Protein AF-A0A9R0SB42-F1 (afdb_monomer_lite)

Sequence (123 aa):
MVDYWTYDSKKETGYVGLKNQGATCYMNSLLQTLYHIPYFRKAVYHMPTTENDMPSGSIPLALQTLFYKLQYSDNSVATKELTKSFGWDTYDSFMQHDVQELNRVLCEKLEDKMKVMNLVELL

Radius of gyration: 15.29 Å; chains: 1; bounding box: 34×29×46 Å

Secondary structure (DSS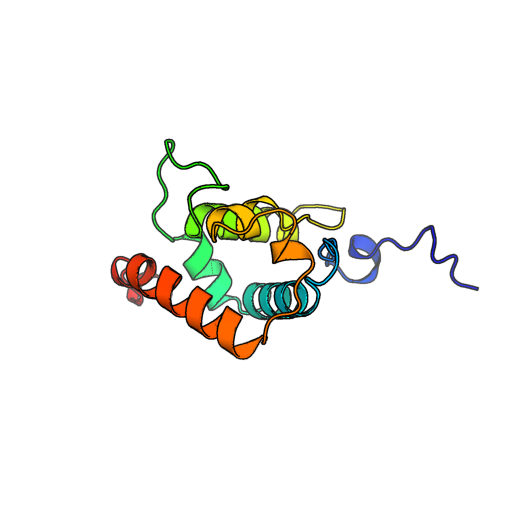P, 8-state):
---GGG--HHHHHS---B---SSTHHHHHHHHHHHT-HHHHHHHHHS---TT--GGG-HHHHHHHHHHHHHH-SSPBP-HHHHHHTT--TTGGGS---HHHHHHHHHHHHHHHHTTS-GGGG-

Foldseek 3Di:
DPPPVPDQCCVPPVWEAADQLAQCPLVRVVLVVQLPPVLSVVLLCPFDDDPPDDLLQDLSNLSVVQSVCGNPPSYHHYSVSNCSNVVHDSVNSNDHDDSVVVVVVSCVSVVVRSVVPPSVVSD

Structure (mmCIF, N/CA/C/O backbone):
data_AF-A0A9R0SB42-F1
#
_entry.id   AF-A0A9R0SB42-F1
#
loop_
_atom_site.group_PDB
_atom_site.id
_atom_site.type_symbol
_atom_site.label_atom_id
_atom_site.label_alt_id
_atom_site.label_comp_id
_atom_site.label_asym_id
_atom_site.label_entity_id
_atom_site.label_seq_id
_atom_site.pdbx_PDB_ins_code
_atom_site.Cartn_x
_atom_site.Cartn_y
_atom_site.Cartn_z
_atom_site.occupancy
_atom_site.B_iso_or_equiv
_atom_site.auth_seq_id
_atom_site.auth_comp_id
_atom_site.auth_asym_id
_atom_site.auth_atom_id
_atom_site.pdbx_PDB_model_num
ATOM 1 N N . MET A 1 1 ? 11.789 -13.392 -28.325 1.00 51.56 1 MET A N 1
ATOM 2 C CA . MET A 1 1 ? 12.266 -12.361 -27.379 1.00 51.56 1 MET A CA 1
ATOM 3 C C . MET A 1 1 ? 11.038 -11.678 -26.816 1.00 51.56 1 MET A C 1
ATOM 5 O O . MET A 1 1 ? 10.218 -11.245 -27.612 1.00 51.56 1 MET A O 1
ATOM 9 N N . VAL A 1 2 ? 10.866 -11.666 -25.494 1.00 57.34 2 VAL A N 1
ATOM 10 C CA . VAL A 1 2 ? 9.800 -10.890 -24.843 1.00 57.34 2 VAL A CA 1
ATOM 11 C C . VAL A 1 2 ? 10.228 -9.427 -24.897 1.00 57.34 2 VAL A C 1
ATOM 13 O O . VAL A 1 2 ? 11.315 -9.098 -24.423 1.00 57.34 2 VAL A O 1
ATOM 16 N N . ASP A 1 3 ? 9.428 -8.574 -25.528 1.00 62.00 3 ASP A N 1
ATOM 17 C CA . ASP A 1 3 ? 9.671 -7.135 -25.524 1.00 62.00 3 ASP A CA 1
ATOM 18 C C . ASP A 1 3 ? 9.275 -6.578 -24.151 1.00 62.00 3 ASP A C 1
ATOM 20 O O . ASP A 1 3 ? 8.101 -6.319 -23.878 1.00 62.00 3 ASP A O 1
ATOM 24 N N . TYR A 1 4 ? 10.260 -6.461 -23.255 1.00 61.34 4 TYR A N 1
ATOM 25 C CA . TYR A 1 4 ? 10.078 -6.024 -21.866 1.00 61.34 4 TYR A CA 1
ATOM 26 C C . TYR A 1 4 ? 9.373 -4.663 -21.742 1.00 61.34 4 TYR A C 1
ATOM 28 O O . TYR A 1 4 ? 8.761 -4.396 -20.710 1.00 61.34 4 TYR A O 1
ATOM 36 N N . TRP A 1 5 ? 9.406 -3.823 -22.782 1.00 67.75 5 TRP A N 1
ATOM 37 C CA . TRP A 1 5 ? 8.727 -2.524 -22.802 1.00 67.75 5 TRP A CA 1
ATOM 38 C C . TRP A 1 5 ? 7.201 -2.624 -22.907 1.00 67.75 5 TRP A C 1
ATOM 40 O O . TRP A 1 5 ? 6.507 -1.658 -22.601 1.00 67.75 5 TRP A O 1
ATOM 50 N N . THR A 1 6 ? 6.676 -3.787 -23.300 1.00 79.56 6 THR A N 1
ATOM 51 C CA . THR A 1 6 ? 5.235 -4.032 -23.493 1.00 79.56 6 THR A CA 1
ATOM 52 C C . THR A 1 6 ? 4.639 -5.002 -22.472 1.00 79.56 6 THR A C 1
ATOM 54 O O . THR A 1 6 ? 3.489 -5.413 -22.612 1.00 79.56 6 THR A O 1
ATOM 57 N N . TYR A 1 7 ? 5.401 -5.380 -21.439 1.00 86.25 7 TYR A N 1
ATOM 58 C CA . TYR A 1 7 ? 4.926 -6.322 -20.430 1.00 86.25 7 TYR A CA 1
ATOM 59 C C . TYR A 1 7 ? 3.798 -5.723 -19.578 1.00 86.25 7 TYR A C 1
ATOM 61 O O . TYR A 1 7 ? 4.009 -4.798 -18.790 1.00 86.25 7 TYR A O 1
ATOM 69 N N . ASP A 1 8 ? 2.609 -6.308 -19.700 1.00 90.56 8 ASP A N 1
ATOM 70 C CA . ASP A 1 8 ? 1.443 -6.006 -18.877 1.00 90.56 8 ASP A CA 1
ATOM 71 C C . ASP A 1 8 ? 1.324 -7.034 -17.741 1.00 90.56 8 ASP A C 1
ATOM 73 O O . ASP A 1 8 ? 0.811 -8.141 -17.908 1.00 90.56 8 ASP A O 1
ATOM 77 N N . SER A 1 9 ? 1.789 -6.657 -16.547 1.00 92.69 9 SER A N 1
ATOM 78 C CA . SER A 1 9 ? 1.735 -7.524 -15.364 1.00 92.69 9 SER A CA 1
ATOM 79 C C . SER A 1 9 ? 0.314 -7.964 -15.012 1.00 92.69 9 SER A C 1
ATOM 81 O O . SER A 1 9 ? 0.122 -9.104 -14.578 1.00 92.69 9 SER A O 1
ATOM 83 N N . LYS A 1 10 ? -0.683 -7.084 -15.182 1.00 94.62 10 LYS A N 1
ATOM 84 C CA . LYS A 1 10 ? -2.069 -7.377 -14.809 1.00 94.62 10 LYS A CA 1
ATOM 85 C C . LYS A 1 10 ? -2.629 -8.457 -15.720 1.00 94.62 10 LYS A C 1
ATOM 87 O O . LYS A 1 10 ? -3.228 -9.406 -15.222 1.00 94.62 10 LYS A O 1
ATOM 92 N N . LYS A 1 11 ? -2.389 -8.339 -17.025 1.00 94.50 11 LYS A N 1
ATOM 93 C CA . LYS A 1 11 ? -2.817 -9.322 -18.020 1.00 94.50 11 LYS A CA 1
ATOM 94 C C . LYS A 1 11 ? -2.161 -10.689 -17.816 1.00 94.50 11 LYS A C 1
ATOM 96 O O . LYS A 1 11 ? -2.849 -11.701 -17.894 1.00 94.50 11 LYS A O 1
ATOM 101 N N . GLU A 1 12 ? -0.860 -10.719 -17.540 1.00 94.81 12 GLU A N 1
ATOM 102 C CA . GLU A 1 12 ? -0.099 -11.975 -17.470 1.00 94.81 12 GLU A CA 1
ATOM 103 C C . GLU A 1 12 ? -0.235 -12.696 -16.119 1.00 94.81 12 GLU A C 1
ATOM 105 O O . GLU A 1 12 ? -0.151 -13.920 -16.057 1.00 94.81 12 GLU A O 1
ATOM 110 N N . THR A 1 13 ? -0.449 -11.959 -15.022 1.00 94.75 13 THR A N 1
ATOM 111 C CA . THR A 1 13 ? -0.443 -12.536 -13.660 1.00 94.75 13 THR A CA 1
ATOM 112 C C . THR A 1 13 ? -1.740 -12.335 -12.883 1.00 94.75 13 THR A C 1
ATOM 114 O O . THR A 1 13 ? -1.946 -12.984 -11.862 1.00 94.75 13 THR A O 1
ATOM 117 N N . GLY A 1 14 ? -2.605 -11.417 -13.318 1.00 95.75 14 GLY A N 1
ATOM 118 C CA . GLY A 1 14 ? -3.746 -10.933 -12.537 1.00 95.75 14 GLY A CA 1
ATOM 119 C C . GLY A 1 14 ? -3.396 -9.830 -11.527 1.00 95.75 14 GLY A C 1
ATOM 120 O O . GLY A 1 14 ? -4.305 -9.249 -10.919 1.00 95.75 14 GLY A O 1
ATOM 121 N N . TYR A 1 15 ? -2.112 -9.476 -11.375 1.00 96.62 15 TYR A N 1
ATOM 122 C CA . TYR A 1 15 ? -1.616 -8.547 -10.355 1.00 96.62 15 TYR A CA 1
ATOM 123 C C . TYR A 1 15 ? -0.788 -7.397 -10.938 1.00 96.62 15 TYR A C 1
ATOM 125 O O . TYR A 1 15 ? -0.121 -7.530 -11.964 1.00 96.62 15 TYR A O 1
ATOM 133 N N . VAL A 1 16 ? -0.788 -6.261 -10.233 1.00 97.12 16 VAL A N 1
ATOM 134 C CA . VAL A 1 16 ? 0.082 -5.112 -10.522 1.00 97.12 16 VAL A CA 1
ATOM 135 C C . VAL A 1 16 ? 1.168 -4.949 -9.466 1.00 97.12 16 VAL A C 1
ATOM 137 O O . VAL A 1 16 ? 0.989 -5.263 -8.287 1.00 97.12 16 VAL A O 1
ATOM 140 N N . GLY A 1 17 ? 2.306 -4.413 -9.900 1.00 95.75 17 GLY A N 1
ATOM 141 C CA . GLY A 1 17 ? 3.425 -4.091 -9.023 1.00 95.75 17 GLY A CA 1
ATOM 142 C C . GLY A 1 17 ? 3.265 -2.766 -8.272 1.00 95.75 17 GLY A C 1
ATOM 143 O O . GLY A 1 17 ? 2.330 -1.990 -8.480 1.00 95.75 17 GLY A O 1
ATOM 144 N N . LEU A 1 18 ? 4.252 -2.479 -7.427 1.00 96.75 18 LEU A N 1
ATOM 145 C CA . LEU A 1 18 ? 4.420 -1.182 -6.775 1.00 96.75 18 LEU A CA 1
ATOM 146 C C . LEU A 1 18 ? 5.556 -0.411 -7.446 1.00 96.75 18 LEU A C 1
ATOM 148 O O . LEU A 1 18 ? 6.588 -0.986 -7.794 1.00 96.75 18 LEU A O 1
ATOM 152 N N . LYS A 1 19 ? 5.384 0.900 -7.613 1.00 93.81 19 LYS A N 1
ATOM 153 C CA . LYS A 1 19 ? 6.446 1.776 -8.114 1.00 93.81 19 LYS A CA 1
ATOM 154 C C . LYS A 1 19 ? 7.510 1.928 -7.032 1.00 93.81 19 LYS A C 1
ATOM 156 O O . LYS A 1 19 ? 7.197 2.296 -5.901 1.00 93.81 19 LYS A O 1
ATOM 161 N N . ASN A 1 20 ? 8.766 1.660 -7.374 1.00 87.12 20 ASN A N 1
ATOM 162 C CA . ASN A 1 20 ? 9.877 1.932 -6.472 1.00 87.12 20 ASN A CA 1
ATOM 163 C C . ASN A 1 20 ? 10.178 3.439 -6.474 1.00 87.12 20 ASN A C 1
ATOM 165 O O . ASN A 1 20 ? 10.383 4.022 -7.535 1.00 87.12 20 ASN A O 1
ATOM 169 N N . GLN A 1 21 ? 10.189 4.064 -5.298 1.00 81.94 21 GLN A N 1
ATOM 170 C CA . GLN A 1 21 ? 10.453 5.497 -5.135 1.00 81.94 21 GLN A CA 1
ATOM 171 C C . GLN A 1 21 ? 11.940 5.823 -4.926 1.00 81.94 21 GLN A C 1
ATOM 173 O O . GLN A 1 21 ? 12.273 6.937 -4.545 1.00 81.94 21 GLN A O 1
ATOM 178 N N . GLY A 1 22 ? 12.827 4.857 -5.166 1.00 83.69 22 GLY A N 1
ATOM 179 C CA . GLY A 1 22 ? 14.260 4.966 -4.912 1.00 83.69 22 GLY A CA 1
ATOM 180 C C . GLY A 1 22 ? 14.735 3.725 -4.170 1.00 83.69 22 GLY A C 1
ATOM 181 O O . GLY A 1 22 ? 14.900 2.663 -4.772 1.00 83.69 22 GLY A O 1
ATOM 182 N N . ALA A 1 23 ? 14.899 3.845 -2.854 1.00 81.81 23 ALA A N 1
ATOM 183 C CA . ALA A 1 23 ? 15.408 2.783 -1.986 1.00 81.81 23 ALA A CA 1
ATOM 184 C C . ALA A 1 23 ? 14.305 1.955 -1.295 1.00 81.81 23 ALA A C 1
ATOM 186 O O . ALA A 1 23 ? 14.577 1.186 -0.381 1.00 81.81 23 ALA A O 1
ATOM 187 N N . THR A 1 24 ? 13.054 2.065 -1.746 1.00 84.50 24 THR A N 1
ATOM 188 C CA . THR A 1 24 ? 11.859 1.544 -1.048 1.00 84.50 24 THR A CA 1
ATOM 189 C C . THR A 1 24 ? 11.502 0.078 -1.342 1.00 84.50 24 THR A C 1
ATOM 191 O O . THR A 1 24 ? 10.368 -0.348 -1.118 1.00 84.50 24 THR A O 1
ATOM 194 N N . CYS A 1 25 ? 12.425 -0.725 -1.878 1.00 87.94 25 CYS A N 1
ATOM 195 C CA . CYS A 1 25 ? 12.131 -2.110 -2.274 1.00 87.94 25 CYS A CA 1
ATOM 196 C C . CYS A 1 25 ? 11.704 -2.995 -1.090 1.00 87.94 25 CYS A C 1
ATOM 198 O O . CYS A 1 25 ? 10.778 -3.789 -1.236 1.00 87.94 25 CYS A O 1
ATOM 200 N N . TYR A 1 26 ? 12.308 -2.802 0.086 1.0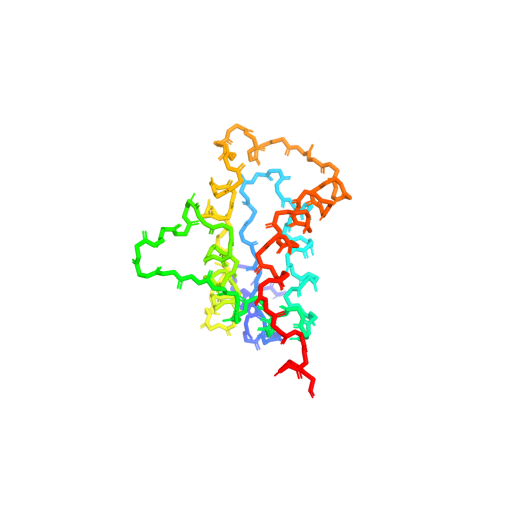0 88.00 26 TYR A N 1
ATOM 201 C CA . TYR A 1 26 ? 11.943 -3.496 1.325 1.00 88.00 26 TYR A CA 1
ATOM 202 C C . TYR A 1 26 ? 10.473 -3.243 1.699 1.00 88.00 26 TYR A C 1
ATOM 204 O O . TYR A 1 26 ? 9.727 -4.180 1.984 1.00 88.00 26 TYR A O 1
ATOM 212 N N . MET A 1 27 ? 10.031 -1.985 1.603 1.00 90.69 27 MET A N 1
ATOM 213 C CA . MET A 1 27 ? 8.651 -1.584 1.860 1.00 90.69 27 MET A CA 1
ATOM 214 C C . MET A 1 27 ? 7.703 -2.194 0.829 1.00 90.69 27 MET A C 1
ATOM 216 O O . MET A 1 27 ? 6.665 -2.738 1.195 1.00 90.69 27 MET A O 1
ATOM 220 N N . ASN A 1 28 ? 8.056 -2.143 -0.457 1.00 93.75 28 ASN A N 1
ATOM 221 C CA . ASN A 1 28 ? 7.209 -2.695 -1.512 1.00 93.75 28 ASN A CA 1
ATOM 222 C C . ASN A 1 28 ? 6.997 -4.211 -1.342 1.00 93.75 28 ASN A C 1
ATOM 224 O O . ASN A 1 28 ? 5.868 -4.684 -1.474 1.00 93.75 28 ASN A O 1
ATOM 228 N N . SER A 1 29 ? 8.049 -4.958 -0.999 1.00 93.50 29 SER A N 1
ATOM 229 C CA . SER A 1 29 ? 7.964 -6.399 -0.724 1.00 93.50 29 SER A CA 1
ATOM 230 C C . SER A 1 29 ? 7.089 -6.708 0.491 1.00 93.50 29 SER A C 1
ATOM 232 O O . SER A 1 29 ? 6.259 -7.619 0.437 1.00 93.50 29 SER A O 1
ATOM 234 N N . LEU A 1 30 ? 7.216 -5.928 1.569 1.00 93.25 30 LEU A N 1
ATOM 235 C CA . LEU A 1 30 ? 6.367 -6.075 2.751 1.00 93.25 30 LEU A CA 1
ATOM 236 C C . LEU A 1 30 ? 4.893 -5.793 2.421 1.00 93.25 30 LEU A C 1
ATOM 238 O O . LEU A 1 30 ? 4.022 -6.592 2.753 1.00 93.25 30 LEU A O 1
ATOM 242 N N . LEU A 1 31 ? 4.606 -4.697 1.714 1.00 95.62 31 LEU A N 1
ATOM 243 C CA . LEU A 1 31 ? 3.238 -4.302 1.364 1.00 95.62 31 LEU A CA 1
ATOM 244 C C . LEU A 1 31 ? 2.549 -5.318 0.451 1.00 95.62 31 LEU A C 1
ATOM 246 O O . LEU A 1 31 ? 1.381 -5.631 0.669 1.00 95.62 31 LEU A O 1
ATOM 250 N N . GLN A 1 32 ? 3.265 -5.860 -0.537 1.00 96.69 32 GLN A N 1
ATOM 251 C CA . GLN A 1 32 ? 2.753 -6.944 -1.378 1.00 96.69 32 GLN A CA 1
ATOM 252 C C . GLN A 1 32 ? 2.481 -8.211 -0.559 1.00 96.69 32 GLN A C 1
ATOM 254 O O . GLN A 1 32 ? 1.437 -8.835 -0.744 1.00 96.69 32 GLN A O 1
ATOM 259 N N . THR A 1 33 ? 3.366 -8.562 0.380 1.00 95.62 33 THR A N 1
ATOM 260 C CA . THR A 1 33 ? 3.170 -9.712 1.281 1.00 95.62 33 THR A CA 1
ATOM 261 C C . THR A 1 33 ? 1.902 -9.541 2.117 1.00 95.62 33 THR A C 1
ATOM 263 O O . THR A 1 33 ? 1.041 -10.416 2.117 1.00 95.62 33 THR A O 1
ATOM 266 N N . LEU A 1 34 ? 1.736 -8.385 2.765 1.00 94.62 34 LEU A N 1
ATOM 267 C CA . LEU A 1 34 ? 0.572 -8.083 3.599 1.00 94.62 34 LEU A CA 1
ATOM 268 C C . LEU A 1 34 ? -0.734 -8.010 2.794 1.00 94.62 34 LEU A C 1
ATOM 270 O O . LEU A 1 34 ? -1.761 -8.516 3.244 1.00 94.62 34 LEU A O 1
ATOM 274 N N . TYR A 1 35 ? -0.708 -7.425 1.592 1.00 96.69 35 TYR A N 1
ATOM 275 C CA . TYR A 1 35 ? -1.875 -7.350 0.704 1.00 96.69 35 TYR A CA 1
ATOM 276 C C . TYR A 1 35 ? -2.423 -8.735 0.333 1.00 96.69 35 TYR A C 1
ATOM 278 O O . TYR A 1 35 ? -3.639 -8.922 0.232 1.00 96.69 35 TYR A O 1
ATOM 286 N N . HIS A 1 36 ? -1.534 -9.712 0.148 1.00 96.56 36 HIS A N 1
ATOM 287 C CA . HIS A 1 36 ? -1.909 -11.075 -0.218 1.00 96.56 36 HIS A CA 1
ATOM 288 C C . HIS A 1 36 ? -2.381 -11.929 0.966 1.00 96.56 36 HIS A C 1
ATOM 290 O O . HIS A 1 36 ? -2.808 -13.059 0.745 1.00 96.56 36 HIS A O 1
ATOM 296 N N . ILE A 1 37 ? -2.387 -11.403 2.197 1.00 95.38 37 ILE A N 1
ATOM 297 C CA . ILE A 1 37 ? -3.012 -12.049 3.357 1.00 95.38 37 ILE A CA 1
ATOM 298 C C . ILE A 1 37 ? -4.489 -11.612 3.407 1.00 95.38 37 ILE A C 1
ATOM 300 O O . ILE A 1 37 ? -4.773 -10.472 3.787 1.00 95.38 37 ILE A O 1
ATOM 304 N N . PRO A 1 38 ? -5.470 -12.478 3.066 1.00 93.31 38 PRO A N 1
ATOM 305 C CA . PRO A 1 38 ? -6.858 -12.043 2.888 1.00 93.31 38 PRO A CA 1
ATOM 306 C C . PRO A 1 38 ? -7.481 -11.444 4.151 1.00 93.31 38 PRO A C 1
ATOM 308 O O . PRO A 1 38 ? -8.207 -10.458 4.059 1.00 93.31 38 PRO A O 1
ATOM 311 N N . TYR A 1 39 ? -7.174 -12.008 5.322 1.00 90.19 39 TYR A N 1
ATOM 312 C CA . TYR A 1 39 ? -7.648 -11.495 6.609 1.00 90.19 39 TYR A CA 1
ATOM 313 C C . TYR A 1 39 ? -7.094 -10.107 6.915 1.00 90.19 39 TYR A C 1
ATOM 315 O O . TYR A 1 39 ? -7.855 -9.220 7.290 1.00 90.19 39 TYR A O 1
ATOM 323 N N . PHE A 1 40 ? -5.798 -9.887 6.679 1.00 90.69 40 PHE A N 1
ATOM 324 C CA . PHE A 1 40 ? -5.186 -8.576 6.872 1.00 90.69 40 PHE A CA 1
ATOM 325 C C . PHE A 1 40 ? -5.792 -7.547 5.919 1.00 90.69 40 PHE A C 1
ATOM 327 O O . PHE A 1 40 ? -6.203 -6.475 6.347 1.00 90.69 40 PHE A O 1
ATOM 334 N N . ARG A 1 41 ? -5.944 -7.894 4.636 1.00 94.31 41 ARG A N 1
ATOM 335 C CA . ARG A 1 41 ? -6.591 -7.017 3.654 1.00 94.31 41 ARG A CA 1
ATOM 336 C C . ARG A 1 41 ? -8.029 -6.663 4.047 1.00 94.31 41 ARG A C 1
ATOM 338 O O . ARG A 1 41 ? -8.402 -5.497 3.960 1.00 94.31 41 ARG A O 1
ATOM 345 N N . LYS A 1 42 ? -8.823 -7.636 4.511 1.00 92.44 42 LYS A N 1
ATOM 346 C CA . LYS A 1 42 ? -10.177 -7.386 5.035 1.00 92.44 42 LYS A CA 1
ATOM 347 C C . LYS A 1 42 ? -10.147 -6.457 6.247 1.00 92.44 42 LYS A C 1
ATOM 349 O O . LYS A 1 42 ? -10.909 -5.496 6.264 1.00 92.44 42 LYS A O 1
ATOM 354 N N . ALA A 1 43 ? -9.264 -6.706 7.212 1.00 90.75 43 ALA A N 1
ATOM 355 C CA . ALA A 1 43 ? -9.111 -5.855 8.387 1.00 90.75 43 ALA A CA 1
ATOM 356 C C . ALA A 1 43 ? -8.743 -4.417 7.991 1.00 90.75 43 ALA A C 1
ATOM 358 O O . ALA A 1 43 ? -9.363 -3.473 8.464 1.00 90.75 43 ALA A O 1
ATOM 359 N N . VAL A 1 44 ? -7.817 -4.239 7.042 1.00 92.50 44 VAL A N 1
ATOM 360 C CA . VAL A 1 44 ? -7.446 -2.913 6.529 1.00 92.50 44 VAL A CA 1
ATOM 361 C C . VAL A 1 44 ? -8.659 -2.161 5.982 1.00 92.50 44 VAL A C 1
ATOM 363 O O . VAL A 1 44 ? -8.850 -0.995 6.322 1.00 92.50 44 VAL A O 1
ATOM 366 N N . TYR A 1 45 ? -9.514 -2.819 5.195 1.00 92.88 45 TYR A N 1
ATOM 367 C CA . TYR A 1 45 ? -10.726 -2.193 4.655 1.00 92.88 45 TYR A CA 1
ATOM 368 C C . TYR A 1 45 ? -11.782 -1.827 5.704 1.00 92.88 45 TYR A C 1
ATOM 370 O O . TYR A 1 45 ? -12.606 -0.964 5.427 1.00 92.88 45 TYR A O 1
ATOM 378 N N . HIS A 1 46 ? -11.751 -2.436 6.890 1.00 90.69 46 HIS A N 1
ATOM 379 C CA . HIS A 1 46 ? -12.689 -2.141 7.979 1.00 90.69 46 HIS A CA 1
ATOM 380 C C . HIS A 1 46 ? -12.104 -1.204 9.043 1.00 90.69 46 HIS A C 1
ATOM 382 O O . HIS A 1 46 ? -12.800 -0.859 9.997 1.00 90.69 46 HIS A O 1
ATOM 388 N N . MET A 1 47 ? -10.840 -0.785 8.909 1.00 89.25 47 MET A N 1
ATOM 389 C CA . MET A 1 47 ? -10.270 0.195 9.829 1.00 89.25 47 MET A CA 1
ATOM 390 C C . MET A 1 47 ? -11.068 1.506 9.792 1.00 89.25 47 MET A C 1
ATOM 392 O O . MET A 1 47 ? -11.409 1.979 8.704 1.00 89.25 47 MET A O 1
ATOM 396 N N . PRO A 1 48 ? -11.336 2.121 10.956 1.00 88.31 48 PRO A N 1
ATOM 397 C CA . PRO A 1 48 ? -12.112 3.349 11.022 1.00 88.31 48 PRO A CA 1
ATOM 398 C C . PRO A 1 48 ? -11.357 4.505 10.356 1.00 88.31 48 PRO A C 1
ATOM 400 O O . PRO A 1 48 ? -10.235 4.838 10.742 1.00 88.31 48 PRO A O 1
ATOM 403 N N . THR A 1 49 ? -12.007 5.129 9.378 1.00 90.81 49 THR A N 1
ATOM 404 C CA . THR A 1 49 ? -11.568 6.352 8.692 1.00 90.81 49 THR A CA 1
ATOM 405 C C . THR A 1 49 ? -12.755 7.292 8.534 1.00 90.81 49 THR A C 1
ATOM 407 O O . THR A 1 49 ? -13.892 6.840 8.402 1.00 90.81 49 THR A O 1
ATOM 410 N N . THR A 1 50 ? -12.503 8.594 8.524 1.00 88.75 50 THR A N 1
ATOM 411 C CA . THR A 1 50 ? -13.529 9.629 8.350 1.00 88.75 50 THR A CA 1
ATOM 412 C C . THR A 1 50 ? -13.357 10.352 7.018 1.00 88.75 50 THR A C 1
ATOM 414 O O . THR A 1 50 ? -12.285 10.335 6.422 1.00 88.75 50 THR A O 1
ATOM 417 N N . GLU A 1 51 ? -14.400 11.041 6.559 1.00 87.00 51 GLU A N 1
ATOM 418 C CA . GLU A 1 51 ? -14.347 11.885 5.354 1.00 87.00 51 GLU A CA 1
ATOM 419 C C . GLU A 1 51 ? -13.347 13.052 5.453 1.00 87.00 51 GLU A C 1
ATOM 421 O O . GLU A 1 51 ? -12.919 13.588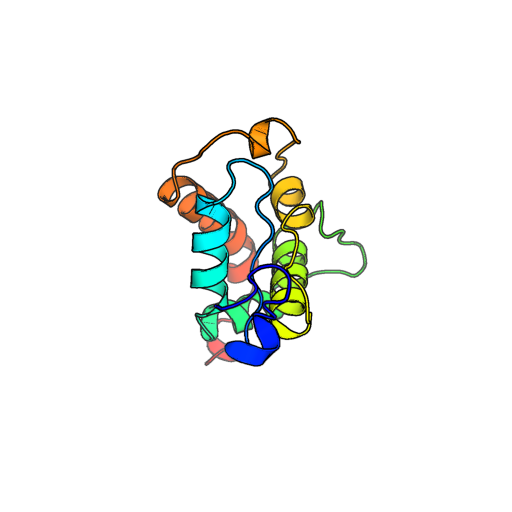 4.434 1.00 87.00 51 GLU A O 1
ATOM 426 N N . ASN A 1 52 ? -12.945 13.419 6.674 1.00 88.44 52 ASN A N 1
ATOM 427 C CA . ASN A 1 52 ? -11.955 14.463 6.930 1.00 88.44 52 ASN A CA 1
ATOM 428 C C . ASN A 1 52 ? -10.510 13.943 6.875 1.00 88.44 52 ASN A C 1
ATOM 430 O O . ASN A 1 52 ? -9.571 14.741 6.903 1.00 88.44 52 ASN A O 1
ATOM 434 N N . ASP A 1 53 ? -10.309 12.622 6.816 1.00 89.38 53 ASP A N 1
ATOM 435 C CA . ASP A 1 53 ? -8.973 12.046 6.722 1.00 89.38 53 ASP A CA 1
ATOM 436 C C . ASP A 1 53 ? -8.389 12.265 5.323 1.00 89.38 53 ASP A C 1
ATOM 438 O O . ASP A 1 53 ? -9.027 12.032 4.297 1.00 89.38 53 ASP A O 1
ATOM 442 N N . MET A 1 54 ? -7.114 12.647 5.275 1.00 91.12 54 MET A N 1
ATOM 443 C CA . MET A 1 54 ? -6.333 12.646 4.040 1.00 91.12 54 MET A CA 1
ATOM 444 C C . MET A 1 54 ? -5.404 11.430 4.022 1.00 91.12 54 MET A C 1
ATOM 446 O O . MET A 1 54 ? -4.768 11.158 5.045 1.00 91.12 54 MET A O 1
ATOM 450 N N . PRO A 1 55 ? -5.232 10.730 2.881 1.00 88.56 55 PRO A N 1
ATOM 451 C CA . PRO A 1 55 ? -4.315 9.594 2.791 1.00 88.56 55 PRO A CA 1
ATOM 452 C C . PRO A 1 55 ? -2.899 9.928 3.280 1.00 88.56 55 PRO A C 1
ATOM 454 O O . PRO A 1 55 ? -2.320 9.165 4.040 1.00 88.56 55 PRO A O 1
ATOM 457 N N . SER A 1 56 ? -2.365 11.107 2.950 1.00 89.69 56 SER A N 1
ATOM 458 C CA . SER A 1 56 ? -1.043 11.549 3.412 1.00 89.69 56 SER A CA 1
ATOM 459 C C . SER A 1 56 ? -0.924 11.779 4.922 1.00 89.69 56 SER A C 1
ATOM 461 O O . SER A 1 56 ? 0.189 11.950 5.400 1.00 89.69 56 SER A O 1
ATOM 463 N N . GLY A 1 57 ? -2.035 11.860 5.660 1.00 88.88 57 GLY A N 1
ATOM 464 C CA . GLY A 1 57 ? -2.065 12.110 7.107 1.00 88.88 57 GLY A CA 1
ATOM 465 C C . GLY A 1 57 ? -2.635 10.954 7.933 1.00 88.88 57 GLY A C 1
ATOM 466 O O . GLY A 1 57 ? -2.639 11.028 9.157 1.00 88.88 57 GLY A O 1
ATOM 467 N N . SER A 1 58 ? -3.114 9.888 7.285 1.00 91.00 58 SER A N 1
ATOM 468 C CA . SER A 1 58 ? -3.776 8.759 7.940 1.00 91.00 58 SER A CA 1
ATOM 469 C C . SER A 1 58 ? -3.274 7.444 7.354 1.00 91.00 58 SER A C 1
ATOM 471 O O . SER A 1 58 ? -3.595 7.092 6.220 1.00 91.00 58 SER A O 1
ATOM 473 N N . ILE A 1 59 ? -2.495 6.693 8.141 1.00 91.25 59 ILE A N 1
ATOM 474 C CA . ILE A 1 59 ? -1.960 5.381 7.736 1.00 91.25 59 ILE A CA 1
ATOM 475 C C . ILE A 1 59 ? -3.078 4.395 7.363 1.00 91.25 59 ILE A C 1
ATOM 477 O O . ILE A 1 59 ? -2.948 3.752 6.318 1.00 91.25 59 ILE A O 1
ATOM 481 N N . PRO A 1 60 ? -4.184 4.276 8.133 1.00 92.31 60 PRO A N 1
ATOM 482 C CA . PRO A 1 60 ? -5.299 3.428 7.731 1.00 92.31 60 PRO A CA 1
ATOM 483 C C . PRO A 1 60 ? -5.839 3.781 6.345 1.00 92.31 60 PRO A C 1
ATOM 485 O O . PRO A 1 60 ? -5.923 2.906 5.482 1.00 92.31 60 PRO A O 1
ATOM 488 N N . LEU A 1 61 ? -6.106 5.066 6.091 1.00 94.56 61 LEU A N 1
ATOM 489 C CA . LEU A 1 61 ? -6.637 5.514 4.805 1.00 94.56 61 LEU A CA 1
ATOM 490 C C . LEU A 1 61 ? -5.615 5.354 3.668 1.00 94.56 61 LEU A C 1
ATOM 492 O O . LEU A 1 61 ? -5.980 4.990 2.545 1.00 94.56 61 LEU A O 1
ATOM 496 N N . ALA A 1 62 ? -4.327 5.574 3.940 1.00 95.44 62 ALA A N 1
ATOM 497 C CA . ALA A 1 62 ? -3.254 5.345 2.978 1.00 95.44 62 ALA A CA 1
ATOM 498 C C . ALA A 1 62 ? -3.175 3.872 2.555 1.00 95.44 62 ALA A C 1
ATOM 500 O O . ALA A 1 62 ? -3.070 3.583 1.361 1.00 95.44 62 ALA A O 1
ATOM 501 N N . LEU A 1 63 ? -3.267 2.941 3.510 1.00 95.69 63 LEU A N 1
ATOM 502 C CA . LEU A 1 63 ? -3.271 1.502 3.238 1.00 95.69 63 LEU A CA 1
ATOM 503 C C . LEU A 1 63 ? -4.535 1.056 2.512 1.00 95.69 63 LEU A C 1
ATOM 505 O O . LEU A 1 63 ? -4.430 0.315 1.538 1.00 95.69 63 LEU A O 1
ATOM 509 N N . GLN A 1 64 ? -5.711 1.534 2.925 1.00 96.06 64 GLN A N 1
ATOM 510 C CA . GLN A 1 64 ? -6.970 1.271 2.222 1.00 96.06 64 GLN A CA 1
ATOM 511 C C . GLN A 1 64 ? -6.885 1.725 0.763 1.00 96.06 64 GLN A C 1
ATOM 513 O O . GLN A 1 64 ? -7.169 0.948 -0.149 1.00 96.06 64 GLN A O 1
ATOM 518 N N . THR A 1 65 ? -6.408 2.951 0.535 1.00 96.81 65 THR A N 1
ATOM 519 C CA . THR A 1 65 ? -6.215 3.521 -0.804 1.00 96.81 65 THR A CA 1
ATOM 520 C C . THR A 1 65 ? -5.212 2.707 -1.619 1.00 96.81 65 THR A C 1
ATOM 522 O O . THR A 1 65 ? -5.435 2.443 -2.803 1.00 96.81 65 THR A O 1
ATOM 525 N N . LEU A 1 66 ? -4.099 2.299 -1.006 1.00 97.62 66 LEU A N 1
ATOM 526 C CA . LEU A 1 66 ? -3.077 1.486 -1.657 1.00 97.62 66 LEU A CA 1
ATOM 527 C C . LEU A 1 66 ? -3.630 0.115 -2.060 1.00 97.62 66 LEU A C 1
ATOM 529 O O . LEU A 1 66 ? -3.467 -0.295 -3.206 1.00 97.62 66 LEU A O 1
ATOM 533 N N . PHE A 1 67 ? -4.304 -0.577 -1.142 1.00 97.75 67 PHE A N 1
ATOM 534 C CA . PHE A 1 67 ? -4.865 -1.908 -1.372 1.00 97.75 67 PHE A CA 1
ATOM 535 C C . PHE A 1 67 ? -6.002 -1.872 -2.389 1.00 97.75 67 PHE A C 1
ATOM 537 O O . PHE A 1 67 ? -6.095 -2.758 -3.235 1.00 97.75 67 PHE A O 1
ATOM 544 N N . TYR A 1 68 ? -6.838 -0.832 -2.358 1.00 97.50 68 TYR A N 1
ATOM 545 C CA . TYR A 1 68 ? -7.833 -0.575 -3.396 1.00 97.50 68 TYR A CA 1
ATOM 546 C C . TYR A 1 68 ? -7.171 -0.448 -4.775 1.00 97.50 68 TYR A C 1
ATOM 548 O O . TYR A 1 68 ? -7.539 -1.149 -5.716 1.00 97.50 68 TYR A O 1
ATOM 556 N N . LYS A 1 69 ? -6.130 0.384 -4.894 1.00 97.75 69 LYS A N 1
ATOM 557 C CA . LYS A 1 69 ? -5.405 0.554 -6.159 1.00 97.75 69 LYS A CA 1
ATOM 558 C C . LYS A 1 69 ? -4.721 -0.738 -6.611 1.00 97.75 69 LYS A C 1
ATOM 560 O O . LYS A 1 69 ? -4.763 -1.034 -7.794 1.00 97.75 69 LYS A O 1
ATOM 565 N N . LEU A 1 70 ? -4.140 -1.530 -5.709 1.00 97.69 70 LEU A N 1
ATOM 566 C CA . LEU A 1 70 ? -3.566 -2.841 -6.056 1.00 97.69 70 LEU A CA 1
ATOM 567 C C . LEU A 1 70 ? -4.614 -3.816 -6.611 1.00 97.69 70 LEU A C 1
ATOM 569 O O . LEU A 1 70 ? -4.308 -4.624 -7.485 1.00 97.69 70 LEU A O 1
ATOM 573 N N . GLN A 1 71 ? -5.851 -3.734 -6.118 1.00 96.69 71 GLN A N 1
ATOM 574 C CA . GLN A 1 71 ? -6.939 -4.600 -6.556 1.00 96.69 71 GLN A CA 1
ATOM 575 C C . GLN A 1 71 ? -7.479 -4.212 -7.940 1.00 96.69 71 GLN A C 1
ATOM 577 O O . GLN A 1 71 ? -7.718 -5.097 -8.766 1.00 96.69 71 GLN A O 1
ATOM 582 N N . TYR A 1 72 ? -7.643 -2.910 -8.195 1.00 96.62 72 TYR A N 1
ATOM 583 C CA . TYR A 1 72 ? -8.417 -2.407 -9.337 1.00 96.62 72 TYR A CA 1
ATOM 584 C C . TYR A 1 72 ? -7.619 -1.641 -10.396 1.00 96.62 72 TYR A C 1
ATOM 586 O O . TYR A 1 72 ? -8.156 -1.370 -11.463 1.00 96.62 72 TYR A O 1
ATOM 594 N N . SER A 1 73 ? -6.371 -1.259 -10.130 1.00 96.25 73 SER A N 1
ATOM 595 C CA . SER A 1 73 ? -5.533 -0.593 -11.132 1.00 96.25 73 SER A CA 1
ATOM 596 C C . SER A 1 73 ? -5.026 -1.598 -12.163 1.00 96.25 73 SER A C 1
ATOM 598 O O . SER A 1 73 ? -4.614 -2.703 -11.809 1.00 96.25 73 SER A O 1
ATOM 600 N N . ASP A 1 74 ? -4.961 -1.162 -13.419 1.00 94.75 74 ASP A N 1
ATOM 601 C CA . ASP A 1 74 ? -4.275 -1.883 -14.499 1.00 94.75 74 ASP A CA 1
ATOM 602 C C . ASP A 1 74 ? -2.761 -1.618 -14.494 1.00 94.75 74 ASP A C 1
ATOM 604 O O . ASP A 1 74 ? -1.973 -2.362 -15.067 1.00 94.75 74 ASP A O 1
ATOM 608 N N . ASN A 1 75 ? -2.331 -0.558 -13.802 1.00 94.19 75 ASN A N 1
ATOM 609 C CA . ASN A 1 75 ? -0.945 -0.104 -13.767 1.00 94.19 75 ASN A CA 1
ATOM 610 C C . ASN A 1 75 ? -0.327 -0.203 -12.371 1.00 94.19 75 ASN A C 1
ATOM 612 O O . ASN A 1 75 ? -1.029 -0.206 -11.355 1.00 94.19 75 ASN A O 1
ATOM 616 N N . SER A 1 76 ? 1.009 -0.194 -12.322 1.00 94.75 76 SER A N 1
ATOM 617 C CA . SER A 1 76 ? 1.761 -0.175 -11.066 1.00 94.75 76 SER A CA 1
ATOM 618 C C . SER A 1 76 ? 1.374 1.004 -10.166 1.00 94.75 76 SER A C 1
ATOM 620 O O . SER A 1 76 ? 1.148 2.130 -10.623 1.00 94.75 76 SER A O 1
ATOM 622 N N . VAL A 1 77 ? 1.312 0.752 -8.860 1.00 97.12 77 VAL A N 1
ATOM 623 C CA . VAL A 1 77 ? 0.761 1.698 -7.880 1.00 97.12 77 VAL A CA 1
ATOM 624 C C . VAL A 1 77 ? 1.878 2.407 -7.117 1.00 97.12 77 VAL A C 1
ATOM 626 O O . VAL A 1 77 ? 2.853 1.790 -6.697 1.00 97.12 77 VAL A O 1
ATOM 629 N N . ALA A 1 78 ? 1.757 3.722 -6.934 1.00 95.06 78 ALA A N 1
ATOM 630 C CA . ALA A 1 78 ? 2.703 4.500 -6.134 1.00 95.06 78 ALA A CA 1
ATOM 631 C C . ALA A 1 78 ? 2.380 4.421 -4.633 1.00 95.06 78 ALA A C 1
ATOM 633 O O . ALA A 1 78 ? 1.217 4.497 -4.244 1.00 95.06 78 ALA A O 1
ATOM 634 N N . THR A 1 79 ? 3.416 4.374 -3.794 1.00 92.94 79 THR A N 1
ATOM 635 C CA . THR A 1 79 ? 3.315 4.305 -2.322 1.00 92.94 79 THR A CA 1
ATOM 636 C C . THR A 1 79 ? 3.496 5.669 -1.629 1.00 92.94 79 THR A C 1
ATOM 638 O O . THR A 1 79 ? 3.707 5.723 -0.423 1.00 92.94 79 THR A O 1
ATOM 641 N N . LYS A 1 80 ? 3.417 6.786 -2.376 1.00 91.31 80 LYS A N 1
ATOM 642 C CA . LYS A 1 80 ? 3.750 8.150 -1.897 1.00 91.31 80 LYS A CA 1
ATOM 643 C C . LYS A 1 80 ? 2.890 8.619 -0.727 1.00 91.31 80 LYS A C 1
ATOM 645 O O . LYS A 1 80 ? 3.386 9.259 0.189 1.00 91.31 80 LYS A O 1
ATOM 650 N N . GLU A 1 81 ? 1.597 8.322 -0.776 1.00 92.38 81 GLU A N 1
ATOM 651 C CA . GLU A 1 81 ? 0.671 8.710 0.293 1.00 92.38 81 GLU A CA 1
ATOM 652 C C . GLU A 1 81 ? 0.970 7.948 1.584 1.00 92.38 81 GLU A C 1
ATOM 654 O O . GLU A 1 81 ? 0.927 8.522 2.666 1.00 92.38 81 GLU A O 1
ATOM 659 N N . LEU A 1 82 ? 1.365 6.678 1.461 1.00 91.38 82 LEU A N 1
ATOM 660 C CA . LEU A 1 82 ? 1.736 5.862 2.605 1.00 91.38 82 LEU A CA 1
ATOM 661 C C . LEU A 1 82 ? 3.022 6.374 3.257 1.00 91.38 82 LEU A C 1
ATOM 663 O O . LEU A 1 82 ? 3.018 6.602 4.461 1.00 91.38 82 LEU A O 1
ATOM 667 N N . THR A 1 83 ? 4.088 6.627 2.491 1.00 89.12 83 THR A N 1
ATOM 668 C CA . THR A 1 83 ? 5.337 7.169 3.058 1.00 89.12 83 THR A CA 1
ATOM 669 C C . THR A 1 83 ? 5.106 8.521 3.736 1.00 89.12 83 THR A C 1
ATOM 671 O O . THR A 1 83 ? 5.523 8.711 4.875 1.00 89.12 83 THR A O 1
ATOM 674 N N . LYS A 1 84 ? 4.321 9.413 3.121 1.00 89.94 84 LYS A N 1
ATOM 675 C CA . LYS A 1 84 ? 3.914 10.678 3.754 1.00 89.94 84 LYS A CA 1
ATOM 676 C C . LYS A 1 84 ? 3.137 10.480 5.056 1.00 89.94 84 LYS A C 1
ATOM 678 O O . LYS A 1 84 ? 3.393 11.200 6.013 1.00 89.94 84 LYS A O 1
ATOM 683 N N . SER A 1 85 ? 2.249 9.486 5.128 1.00 89.62 85 SER A N 1
ATOM 684 C CA . SER A 1 85 ? 1.495 9.184 6.356 1.00 89.62 85 SER A CA 1
ATOM 685 C C . SER A 1 85 ? 2.372 8.671 7.507 1.00 89.62 85 SER A C 1
ATOM 687 O O . SER A 1 85 ? 1.996 8.795 8.672 1.00 89.62 85 SER A O 1
ATOM 689 N N . PHE A 1 86 ? 3.569 8.154 7.201 1.00 83.75 86 PHE A N 1
ATOM 690 C CA . PHE A 1 86 ? 4.605 7.855 8.194 1.00 83.75 86 PHE A CA 1
ATOM 691 C C . PHE A 1 86 ? 5.404 9.088 8.636 1.00 83.75 86 PHE A C 1
ATOM 693 O O . PHE A 1 86 ? 6.194 8.984 9.572 1.00 83.75 86 PHE A O 1
ATOM 700 N N . GLY A 1 87 ? 5.188 10.243 8.002 1.00 84.12 87 GLY A N 1
ATOM 701 C CA . GLY A 1 87 ? 5.982 11.453 8.196 1.00 84.12 87 GLY A CA 1
ATOM 702 C C . GLY A 1 87 ? 7.302 11.444 7.427 1.00 84.12 87 GLY A C 1
ATOM 703 O O . GLY A 1 87 ? 8.147 12.284 7.708 1.00 84.12 87 GLY A O 1
ATOM 704 N N . TRP A 1 88 ? 7.488 10.509 6.487 1.00 81.38 88 TRP A N 1
ATOM 705 C CA . TRP A 1 88 ? 8.703 10.432 5.680 1.00 81.38 88 TRP A CA 1
ATOM 706 C C . TRP A 1 88 ? 8.681 11.485 4.582 1.00 81.38 88 TRP A C 1
ATOM 708 O O . TRP A 1 88 ? 7.684 11.636 3.862 1.00 81.38 88 TRP A O 1
ATOM 718 N N . ASP A 1 89 ? 9.798 12.181 4.425 1.00 75.31 89 ASP A N 1
ATOM 719 C CA . ASP A 1 89 ? 9.998 13.096 3.317 1.00 75.31 89 ASP A CA 1
ATOM 720 C C . ASP A 1 89 ? 10.633 12.386 2.101 1.00 75.31 89 ASP A C 1
ATOM 722 O O . ASP A 1 89 ? 10.767 11.156 2.016 1.00 75.31 89 ASP A O 1
ATOM 726 N N . THR A 1 90 ? 10.971 13.167 1.075 1.00 70.25 90 THR A N 1
ATOM 727 C CA . THR A 1 90 ? 11.631 12.626 -0.116 1.00 70.25 90 THR A CA 1
ATOM 728 C C . THR A 1 90 ? 13.013 12.059 0.180 1.00 70.25 90 THR A C 1
ATOM 730 O O . THR A 1 90 ? 13.406 11.133 -0.516 1.00 70.25 90 THR A O 1
ATOM 733 N N . TYR A 1 91 ? 13.739 12.582 1.169 1.00 66.62 91 TYR A N 1
ATOM 734 C CA . TYR A 1 91 ? 15.070 12.114 1.549 1.00 66.62 91 TYR A CA 1
ATOM 735 C C . TYR A 1 91 ? 14.997 10.745 2.236 1.00 66.62 91 TYR A C 1
ATOM 737 O O . TYR A 1 91 ? 15.718 9.830 1.836 1.00 66.62 91 TYR A O 1
ATOM 745 N N . ASP A 1 92 ? 14.046 10.558 3.152 1.00 73.44 92 ASP A N 1
ATOM 746 C CA . ASP A 1 92 ? 13.792 9.267 3.810 1.00 73.44 92 ASP A CA 1
ATOM 747 C C . ASP A 1 92 ? 13.468 8.156 2.795 1.00 73.44 92 ASP A C 1
ATOM 749 O O . ASP A 1 92 ? 13.879 7.007 2.937 1.00 73.44 92 ASP A O 1
ATOM 753 N N . SER A 1 93 ? 12.798 8.505 1.691 1.00 68.12 93 SER A N 1
ATOM 754 C CA . SER A 1 93 ? 12.454 7.568 0.606 1.00 68.12 93 SER A CA 1
ATOM 755 C C . SER A 1 93 ? 13.680 7.013 -0.151 1.00 68.12 93 SER A C 1
ATOM 757 O O . SER A 1 93 ? 13.582 6.001 -0.858 1.00 68.12 93 SER A O 1
ATOM 759 N N . PHE A 1 94 ? 14.842 7.662 -0.015 1.00 65.56 94 PHE A N 1
ATOM 760 C CA . PHE A 1 94 ? 16.129 7.206 -0.549 1.00 65.56 94 PHE A CA 1
ATOM 761 C C . PHE A 1 94 ? 16.994 6.481 0.490 1.00 65.56 94 PHE A C 1
ATOM 763 O O . PHE A 1 94 ? 18.053 5.965 0.129 1.00 65.56 94 PHE A O 1
ATOM 770 N N . MET A 1 95 ? 16.544 6.371 1.743 1.00 72.62 95 MET A N 1
ATOM 771 C CA . MET A 1 95 ? 17.215 5.581 2.769 1.00 72.62 95 MET A CA 1
ATOM 772 C C . MET A 1 95 ? 16.699 4.138 2.758 1.00 72.62 95 MET A C 1
ATOM 774 O O . MET A 1 95 ? 15.498 3.877 2.722 1.00 72.62 95 MET A O 1
ATOM 778 N N . GLN A 1 96 ? 17.616 3.167 2.763 1.00 71.38 96 GLN A N 1
ATOM 779 C CA . GLN A 1 96 ? 17.239 1.772 2.987 1.00 71.38 96 GLN A CA 1
ATOM 780 C C . GLN A 1 96 ? 17.035 1.557 4.483 1.00 71.38 96 GLN A C 1
ATOM 782 O O . GLN A 1 96 ? 17.944 1.808 5.273 1.00 71.38 96 GLN A O 1
ATOM 787 N N . HIS A 1 97 ? 15.858 1.068 4.856 1.00 74.81 97 HIS A N 1
ATOM 788 C CA . HIS A 1 97 ? 15.558 0.665 6.223 1.00 74.81 97 HIS A CA 1
ATOM 789 C C . HIS A 1 97 ? 15.510 -0.859 6.332 1.00 74.81 97 HIS A C 1
ATOM 791 O O . HIS A 1 97 ? 15.238 -1.562 5.354 1.00 74.81 97 HIS A O 1
ATOM 797 N N . ASP A 1 98 ? 15.742 -1.366 7.541 1.00 80.19 98 ASP A N 1
ATOM 798 C CA . ASP A 1 98 ? 15.479 -2.765 7.856 1.00 80.19 98 ASP A CA 1
ATOM 799 C C . ASP A 1 98 ? 13.971 -3.047 7.712 1.00 80.19 98 ASP A C 1
ATOM 801 O O . ASP A 1 98 ? 13.124 -2.329 8.256 1.00 80.19 98 ASP A O 1
ATOM 805 N N . VAL A 1 99 ? 13.624 -4.090 6.952 1.00 83.19 99 VAL A N 1
ATOM 806 C CA . VAL A 1 99 ? 12.229 -4.486 6.719 1.00 83.19 99 VAL A CA 1
ATOM 807 C C . VAL A 1 99 ? 11.530 -4.908 8.011 1.00 83.19 99 VAL A C 1
ATOM 809 O O . VAL A 1 99 ? 10.323 -4.706 8.148 1.00 83.19 99 VAL A O 1
ATOM 812 N N . GLN A 1 100 ? 12.273 -5.473 8.964 1.00 82.00 100 GLN A N 1
ATOM 813 C CA . GLN A 1 100 ? 11.749 -5.905 10.251 1.00 82.00 100 GLN A CA 1
ATOM 814 C C . GLN A 1 100 ? 11.360 -4.697 11.104 1.00 82.00 100 GLN A C 1
ATOM 816 O O . GLN A 1 100 ? 10.281 -4.702 11.697 1.00 82.00 100 GLN A O 1
ATOM 821 N N . GLU A 1 101 ? 12.166 -3.635 11.075 1.00 82.88 101 GLU A N 1
ATOM 822 C CA . GLU A 1 101 ? 11.861 -2.387 11.772 1.00 82.88 101 GLU A CA 1
ATOM 823 C C . GLU A 1 101 ? 10.646 -1.685 11.154 1.00 82.88 101 GLU A C 1
ATOM 825 O O . GLU A 1 101 ? 9.734 -1.279 11.874 1.00 82.88 101 GLU A O 1
ATOM 830 N N . LEU A 1 102 ? 10.561 -1.624 9.818 1.00 83.94 102 LEU A N 1
ATOM 831 C CA . LEU A 1 102 ? 9.363 -1.109 9.150 1.00 83.94 102 LEU A CA 1
ATOM 832 C C . LEU A 1 102 ? 8.116 -1.910 9.548 1.00 83.94 102 LEU A C 1
ATOM 834 O O . LEU A 1 102 ? 7.076 -1.319 9.834 1.00 83.94 102 LEU A O 1
ATOM 838 N N . ASN A 1 103 ? 8.205 -3.242 9.560 1.00 86.25 103 ASN A N 1
ATOM 839 C CA . ASN A 1 103 ? 7.085 -4.098 9.934 1.00 86.25 103 ASN A CA 1
ATOM 840 C C . ASN A 1 103 ? 6.650 -3.857 11.385 1.00 86.25 103 ASN A C 1
ATOM 842 O O . ASN A 1 103 ? 5.456 -3.749 11.649 1.00 86.25 103 ASN A O 1
ATOM 846 N N . ARG A 1 104 ? 7.603 -3.714 12.314 1.00 87.25 104 ARG A N 1
ATOM 847 C CA . ARG A 1 104 ? 7.323 -3.389 13.718 1.00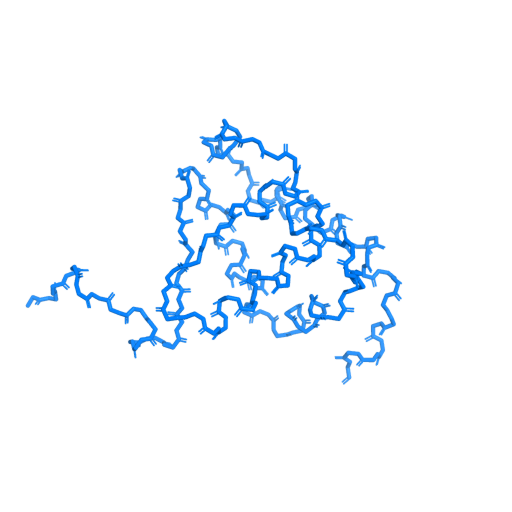 87.25 104 ARG A CA 1
ATOM 848 C C . ARG A 1 104 ? 6.583 -2.056 13.840 1.00 87.25 104 ARG A C 1
ATOM 850 O O . ARG A 1 104 ? 5.498 -2.022 14.411 1.00 87.25 104 ARG A O 1
ATOM 857 N N . VAL A 1 105 ? 7.116 -0.991 13.236 1.00 84.62 105 VAL A N 1
ATOM 858 C CA . VAL A 1 105 ? 6.518 0.356 13.276 1.00 84.62 105 VAL A CA 1
ATOM 859 C C . VAL A 1 105 ? 5.136 0.384 12.618 1.00 84.62 105 VAL A C 1
ATOM 861 O O . VAL A 1 105 ? 4.221 1.038 13.120 1.00 84.62 105 VAL A O 1
ATOM 864 N N . LEU A 1 106 ? 4.960 -0.321 11.497 1.00 85.12 106 LEU A N 1
ATOM 865 C CA . LEU A 1 106 ? 3.666 -0.459 10.832 1.00 85.12 106 LEU A CA 1
ATOM 866 C C . LEU A 1 106 ? 2.655 -1.147 11.756 1.00 85.12 106 LEU A C 1
ATOM 868 O O . LEU A 1 106 ? 1.569 -0.611 11.961 1.00 85.12 106 LEU A O 1
ATOM 872 N N . CYS A 1 107 ? 3.010 -2.299 12.328 1.00 85.19 107 CYS A N 1
ATOM 873 C CA . CYS A 1 107 ? 2.137 -3.041 13.231 1.00 85.19 107 CYS A CA 1
ATOM 874 C C . CYS A 1 107 ? 1.764 -2.221 14.467 1.00 85.19 107 CYS A C 1
ATOM 876 O O . CYS A 1 107 ? 0.583 -2.148 14.775 1.00 85.19 107 CYS A O 1
ATOM 878 N N . GLU A 1 108 ? 2.715 -1.540 15.112 1.00 84.69 108 GLU A N 1
ATOM 879 C CA . GLU A 1 108 ? 2.445 -0.677 16.273 1.00 84.69 108 GLU A CA 1
ATOM 880 C C . GLU A 1 108 ? 1.423 0.418 15.941 1.00 84.69 108 GLU A C 1
ATOM 882 O O . GLU A 1 108 ? 0.439 0.605 16.654 1.00 84.69 108 GLU A O 1
ATOM 887 N N . LYS A 1 109 ? 1.598 1.105 14.804 1.00 81.81 109 LYS A N 1
ATOM 888 C CA . LYS A 1 109 ? 0.675 2.169 14.378 1.00 81.81 109 LYS A CA 1
ATOM 889 C C . LYS A 1 109 ? -0.701 1.644 13.961 1.00 81.81 109 LYS A C 1
ATOM 891 O O . LYS A 1 109 ? -1.681 2.387 14.040 1.00 81.81 109 LYS A O 1
ATOM 896 N N . LEU A 1 110 ? -0.782 0.399 13.491 1.00 82.50 110 LEU A N 1
ATOM 897 C CA . LEU A 1 110 ? -2.045 -0.248 13.137 1.00 82.50 110 LEU A CA 1
ATOM 898 C C . LEU A 1 110 ? -2.754 -0.851 14.344 1.00 82.50 110 LEU A C 1
ATOM 900 O O . LEU A 1 110 ? -3.978 -0.806 14.390 1.00 82.50 110 LEU A O 1
ATOM 904 N N . GLU A 1 111 ? -2.021 -1.380 15.319 1.00 81.44 111 GLU A N 1
ATOM 905 C CA . GLU A 1 111 ? -2.573 -2.063 16.485 1.00 81.44 111 GLU A CA 1
ATOM 906 C C . GLU A 1 111 ? -3.527 -1.149 17.258 1.00 81.44 111 GLU A C 1
ATOM 908 O O . GLU A 1 111 ? -4.653 -1.542 17.559 1.00 81.44 111 GLU A O 1
ATOM 913 N N . ASP A 1 112 ? -3.141 0.107 17.484 1.00 73.69 112 ASP A N 1
ATOM 914 C CA . ASP A 1 112 ? -3.990 1.088 18.168 1.00 73.69 112 ASP A CA 1
ATOM 915 C C . ASP A 1 112 ? -5.289 1.390 17.408 1.00 73.69 112 ASP A C 1
ATOM 917 O O . ASP A 1 112 ? -6.319 1.690 18.014 1.00 73.69 112 ASP A O 1
ATOM 921 N N . LYS A 1 113 ? -5.268 1.286 16.075 1.00 71.69 113 LYS A N 1
ATOM 922 C CA . LYS A 1 113 ? -6.443 1.506 1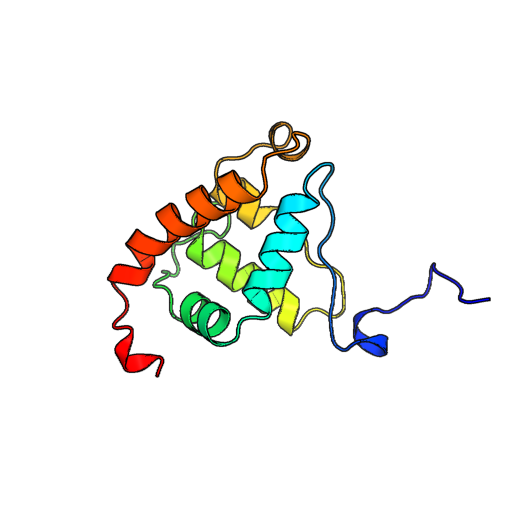5.216 1.00 71.69 113 LYS A CA 1
ATOM 923 C C . LYS A 1 113 ? -7.299 0.251 15.074 1.00 71.69 113 LYS A C 1
ATOM 925 O O . LYS A 1 113 ? -8.518 0.357 14.974 1.00 71.69 113 LYS A O 1
ATOM 930 N N . MET A 1 114 ? -6.675 -0.924 15.109 1.00 71.88 114 MET A N 1
ATOM 931 C CA . MET A 1 114 ? -7.334 -2.223 14.988 1.00 71.88 114 MET A CA 1
ATOM 932 C C . MET A 1 114 ? -7.916 -2.722 16.313 1.00 71.88 114 MET A C 1
ATOM 934 O O . MET A 1 114 ? -8.898 -3.451 16.287 1.00 71.88 114 MET A O 1
ATOM 938 N N . LYS A 1 115 ? -7.402 -2.293 17.474 1.00 68.25 115 LYS A N 1
ATOM 939 C CA . LYS A 1 115 ? -7.988 -2.595 18.798 1.00 68.25 115 LYS A CA 1
ATOM 940 C C . LYS A 1 115 ? -9.436 -2.120 18.948 1.00 68.25 115 LYS A C 1
ATOM 942 O O . LYS A 1 115 ? -10.185 -2.685 19.736 1.00 68.25 115 LYS A O 1
ATOM 947 N N . VAL A 1 116 ? -9.825 -1.085 18.202 1.00 59.59 116 VAL A N 1
ATOM 948 C CA . VAL A 1 116 ? -11.202 -0.559 18.178 1.00 59.59 116 VAL A CA 1
ATOM 949 C C . VAL A 1 116 ? -12.124 -1.441 17.324 1.00 59.59 116 VAL A C 1
ATOM 951 O O . VAL A 1 116 ? -13.344 -1.347 17.423 1.00 59.59 116 VAL A O 1
ATOM 954 N N . MET A 1 117 ? -11.557 -2.322 16.499 1.00 62.81 117 MET A N 1
ATOM 955 C CA . MET A 1 117 ? -12.311 -3.246 15.668 1.00 62.81 117 MET A CA 1
ATOM 956 C C . MET A 1 117 ? -12.623 -4.509 16.469 1.00 62.81 117 MET A C 1
ATOM 958 O O . MET A 1 117 ? -11.724 -5.184 16.972 1.00 62.81 117 MET A O 1
ATOM 962 N N . ASN A 1 118 ? -13.902 -4.870 16.560 1.00 57.09 118 ASN A N 1
ATOM 963 C CA . ASN A 1 118 ? -14.288 -6.178 17.074 1.00 57.09 118 ASN A CA 1
ATOM 964 C C . ASN A 1 118 ? -13.816 -7.241 16.070 1.00 57.09 118 ASN A C 1
ATOM 966 O O . ASN A 1 118 ? -14.474 -7.502 15.068 1.00 57.09 118 ASN A O 1
ATOM 970 N N . LEU A 1 119 ? -12.661 -7.863 16.331 1.00 55.00 119 LEU A N 1
ATOM 971 C CA . LEU A 1 119 ? -12.081 -8.916 15.481 1.00 55.00 119 LEU A CA 1
ATOM 972 C C . LEU A 1 119 ? -13.037 -10.105 15.259 1.00 55.00 119 LEU A C 1
ATOM 974 O O . LEU A 1 119 ? -12.875 -10.850 14.297 1.00 55.00 119 LEU A O 1
ATOM 978 N N . VAL A 1 120 ? -14.049 -10.251 16.119 1.00 52.50 120 VAL A N 1
ATOM 979 C CA . VAL A 1 120 ? -15.112 -11.262 16.026 1.00 52.50 120 VAL A CA 1
ATOM 980 C C . VAL A 1 120 ? -16.014 -11.059 14.797 1.00 52.50 120 VAL A C 1
ATOM 982 O O . VAL A 1 12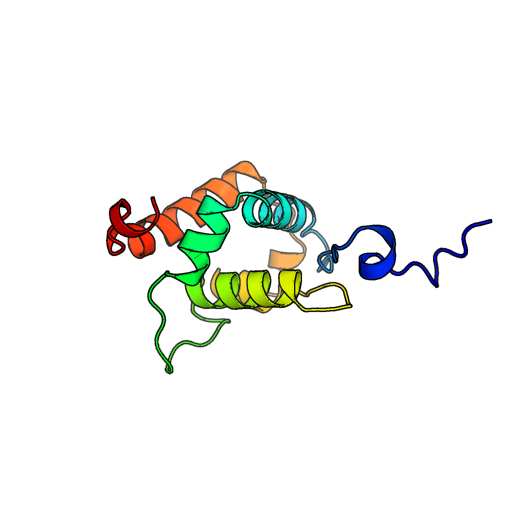0 ? -16.593 -12.024 14.325 1.00 52.50 120 VAL A O 1
ATOM 985 N N . GLU A 1 121 ? -16.103 -9.850 14.231 1.00 53.09 121 GLU A N 1
ATOM 986 C CA . GLU A 1 121 ? -16.897 -9.577 13.015 1.00 53.09 121 GLU A CA 1
ATOM 987 C C . GLU A 1 121 ? -16.146 -9.901 11.707 1.00 53.09 121 GLU A C 1
ATOM 989 O O . GLU A 1 121 ? -16.721 -9.836 10.620 1.00 53.09 121 GLU A O 1
ATOM 994 N N . LEU A 1 122 ? -14.853 -10.240 11.790 1.00 52.91 122 LEU A N 1
ATOM 995 C CA . LEU A 1 122 ? -13.995 -10.540 10.635 1.00 52.91 122 LEU A CA 1
ATOM 996 C C . LEU A 1 122 ? -13.784 -12.048 10.387 1.00 52.91 122 LEU A C 1
ATOM 998 O O . LEU A 1 122 ? -13.130 -12.403 9.396 1.00 52.91 122 LEU A O 1
ATOM 1002 N N . LEU A 1 123 ? -14.311 -12.904 11.271 1.00 48.41 123 LEU A N 1
ATOM 1003 C CA . LEU A 1 123 ? -14.294 -14.373 11.211 1.00 48.41 123 LEU A CA 1
ATOM 1004 C C . LEU A 1 123 ? -15.677 -14.908 10.828 1.00 48.41 123 LEU A C 1
ATOM 1006 O O . LEU A 1 123 ? -15.711 -15.825 9.977 1.00 48.41 123 LEU A O 1
#

Organism: Triticum turgidum subsp. durum (NCBI:txid4567)

pLDDT: mean 85.18, std 12.41, range [48.41, 97.75]

InterPro domains:
  IPR001394 Peptidase C19, ubiquitin carboxyl-terminal hydrolase [PF00443] (16-115)
  IPR018200 Ubiquitin specific protease, conserved site [PS00972] (17-32)
  IPR028889 Ubiquitin specific protease UPS, catalytic domain [PS50235] (16-123)
  IPR038765 Papain-like cysteine peptidase superfamily [SSF54001] (11-115)
  IPR050164 Ubiquitin carboxyl-terminal hydrolases [PTHR24006] (17-114)